Protein AF-A0A7S0Q1J3-F1 (afdb_monomer_lite)

Secondary structure (DSSP, 8-state):
----GGG----TTS-----SSPPTT-S-SSSTTSPPP--HHHHHTT---TT--S-SS-HHHHHHHHHHHHHHTT----TT--EEEEETHHHHHHHHHHHHSTTT-SEEEEESPPPPTTHHHHHHT-GGGTT-EE--B--TT-SSS-TT-S---

Foldseek 3Di:
DDDPCQVVFDDVVNDDQDALFDAVPAQLHQDPPHDWDDTPQCVVVVNTDSSDRGHPDDPLVVVVVVVVVCVVVVPDDDQQAAEQEAEAVSLQVQLVNCLVPQNRHQEYEYELYAHDPCSCVSQVPDPSCVRYHYHYHYDCPQQQADPVGDGGD

pLDDT: mean 77.39, std 18.59, range [25.36, 97.31]

Organism: NCBI:txid221442

Structure (mmCIF, N/CA/C/O backbone):
data_AF-A0A7S0Q1J3-F1
#
_entry.id   AF-A0A7S0Q1J3-F1
#
loop_
_atom_site.group_PDB
_atom_site.id
_atom_site.type_symbol
_atom_site.label_atom_id
_atom_site.label_alt_id
_atom_site.label_comp_id
_atom_site.label_asym_id
_atom_site.label_entity_id
_atom_site.label_seq_id
_atom_site.pdbx_PDB_ins_code
_atom_site.Cartn_x
_atom_site.Cartn_y
_atom_site.Cartn_z
_atom_site.occupancy
_atom_site.B_iso_or_equiv
_atom_site.auth_seq_id
_atom_site.auth_comp_id
_atom_site.auth_asym_id
_atom_site.auth_atom_id
_atom_site.pdbx_PDB_model_num
ATOM 1 N N . THR A 1 1 ? 4.987 25.101 4.803 1.00 33.16 1 THR A N 1
ATOM 2 C CA . THR A 1 1 ? 4.198 23.861 4.647 1.00 33.16 1 THR A CA 1
ATOM 3 C C . THR A 1 1 ? 5.173 22.711 4.692 1.00 33.16 1 THR A C 1
ATOM 5 O O . THR A 1 1 ? 6.029 22.635 3.823 1.00 33.16 1 THR A O 1
ATOM 8 N N . VAL A 1 2 ? 5.155 21.915 5.762 1.00 25.36 2 VAL A N 1
ATOM 9 C CA . VAL A 1 2 ? 6.072 20.779 5.927 1.00 25.36 2 VAL A CA 1
ATOM 10 C C . VAL A 1 2 ? 5.370 19.562 5.342 1.00 25.36 2 VAL A C 1
ATOM 12 O O . VAL A 1 2 ? 4.538 18.950 6.003 1.00 25.36 2 VAL A O 1
ATOM 15 N N . SER A 1 3 ? 5.639 19.260 4.076 1.00 27.03 3 SER A N 1
ATOM 16 C CA . SER A 1 3 ? 5.328 17.936 3.540 1.00 27.03 3 SER A CA 1
ATOM 17 C C . SER A 1 3 ? 6.392 16.970 4.068 1.00 27.03 3 SER A C 1
ATOM 19 O O . SER A 1 3 ? 7.565 17.354 4.099 1.00 27.03 3 SER A O 1
ATOM 21 N N . PRO A 1 4 ? 6.043 15.752 4.522 1.00 36.31 4 PRO A N 1
ATOM 22 C CA . PRO A 1 4 ? 7.055 14.778 4.909 1.00 36.31 4 PRO A CA 1
ATOM 23 C C . PRO A 1 4 ? 8.012 14.564 3.733 1.00 36.31 4 PRO A C 1
ATOM 25 O O . PRO A 1 4 ? 7.563 14.387 2.603 1.00 36.31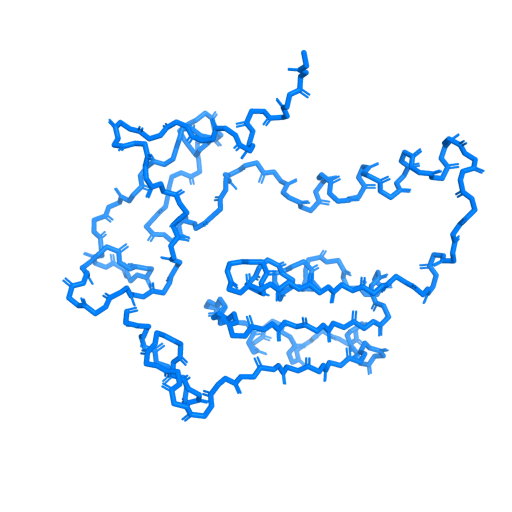 4 PRO A O 1
ATOM 28 N N . ALA A 1 5 ? 9.322 14.593 3.997 1.00 33.47 5 ALA A N 1
ATOM 29 C CA . ALA A 1 5 ? 10.359 14.433 2.974 1.00 33.47 5 ALA A CA 1
ATOM 30 C C . ALA A 1 5 ? 10.183 13.143 2.147 1.00 33.47 5 ALA A C 1
ATOM 32 O O . ALA A 1 5 ? 10.544 13.118 0.980 1.00 33.47 5 ALA A O 1
ATOM 33 N N . GLY A 1 6 ? 9.537 12.111 2.709 1.00 40.50 6 GLY A N 1
ATOM 34 C CA . GLY A 1 6 ? 9.156 10.899 1.975 1.00 40.50 6 GLY A CA 1
ATOM 35 C C . GLY A 1 6 ? 8.148 11.117 0.832 1.00 40.50 6 GLY A C 1
ATOM 36 O O . GLY A 1 6 ? 8.077 10.313 -0.078 1.00 40.50 6 GLY A O 1
ATOM 37 N N . LEU A 1 7 ? 7.382 12.210 0.803 1.00 48.97 7 LEU A N 1
ATOM 38 C CA . LEU A 1 7 ? 6.547 12.553 -0.364 1.00 48.97 7 LEU A CA 1
ATOM 39 C C . LEU A 1 7 ? 7.299 13.399 -1.403 1.00 48.97 7 LEU A C 1
ATOM 41 O O . LEU A 1 7 ? 6.781 13.632 -2.491 1.00 48.97 7 LEU A O 1
ATOM 45 N N . ALA A 1 8 ? 8.497 13.872 -1.056 1.00 53.66 8 ALA A N 1
ATOM 46 C CA . ALA A 1 8 ? 9.374 14.680 -1.892 1.00 53.66 8 ALA A CA 1
ATOM 47 C C . ALA A 1 8 ? 10.687 13.924 -2.152 1.00 53.66 8 ALA A C 1
ATOM 49 O O . ALA A 1 8 ? 11.773 14.449 -1.914 1.00 53.66 8 ALA A O 1
ATOM 50 N N . GLU A 1 9 ? 10.571 12.671 -2.607 1.00 62.22 9 GLU A N 1
ATOM 51 C CA . GLU A 1 9 ? 11.684 11.939 -3.220 1.00 62.22 9 GLU A CA 1
ATOM 52 C C . GLU A 1 9 ? 12.237 12.780 -4.374 1.00 62.22 9 GLU A C 1
ATOM 54 O O . GLU A 1 9 ? 11.591 12.946 -5.411 1.00 62.22 9 GLU A O 1
ATOM 59 N N . ASN A 1 10 ? 13.421 13.355 -4.175 1.00 54.31 10 ASN A N 1
ATOM 6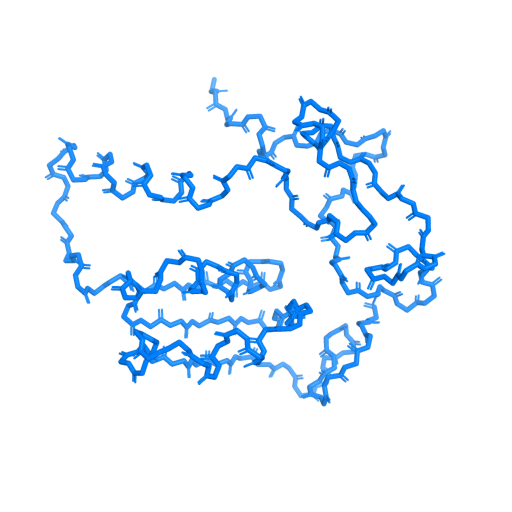0 C CA . ASN A 1 10 ? 14.147 14.018 -5.238 1.00 54.31 10 ASN A CA 1
ATOM 61 C C . ASN A 1 10 ? 14.986 12.966 -5.932 1.00 54.31 10 ASN A C 1
ATOM 63 O O . ASN A 1 10 ? 15.988 12.496 -5.408 1.00 54.31 10 ASN A O 1
ATOM 67 N N . THR A 1 11 ? 14.602 12.621 -7.147 1.00 54.78 11 THR A N 1
ATOM 68 C CA . THR A 1 11 ? 15.518 11.921 -8.033 1.00 54.78 11 THR A CA 1
ATOM 69 C C . THR A 1 11 ? 16.238 12.942 -8.900 1.00 54.78 11 THR A C 1
ATOM 71 O O . THR A 1 11 ? 15.661 13.988 -9.219 1.00 54.78 11 THR A O 1
ATOM 74 N N . PRO A 1 12 ? 17.480 12.672 -9.339 1.00 49.28 12 PRO A N 1
ATOM 75 C CA . PRO A 1 12 ? 18.209 13.568 -10.241 1.00 49.28 12 PRO A CA 1
ATOM 76 C C . PRO A 1 12 ? 17.433 13.928 -11.524 1.00 49.28 12 PRO A C 1
ATOM 78 O O . PRO A 1 12 ? 17.738 14.922 -12.178 1.00 49.28 12 PRO A O 1
ATOM 81 N N . THR A 1 13 ? 16.429 13.125 -11.887 1.00 52.06 13 THR A N 1
ATOM 82 C CA . THR A 1 13 ? 15.582 13.262 -13.077 1.00 52.06 13 THR A CA 1
ATOM 83 C C . THR A 1 13 ? 14.198 13.858 -12.805 1.00 52.06 13 THR A C 1
ATOM 85 O O . THR A 1 13 ? 13.513 14.209 -13.766 1.00 52.06 13 THR A O 1
ATOM 88 N N . GLY A 1 14 ? 13.771 13.990 -11.543 1.00 46.12 14 GLY A N 1
ATOM 89 C CA . GLY A 1 14 ? 12.481 14.578 -11.160 1.00 46.12 14 GLY A CA 1
ATOM 90 C C . GLY A 1 14 ? 11.244 13.817 -11.660 1.00 46.12 14 GLY A C 1
ATOM 91 O O . GLY A 1 14 ? 10.211 14.440 -11.902 1.00 46.12 14 GLY A O 1
ATOM 92 N N . ARG A 1 15 ? 11.336 12.496 -11.884 1.00 50.00 15 ARG A N 1
ATOM 93 C CA . ARG A 1 15 ? 10.282 11.702 -12.553 1.00 50.00 15 ARG A CA 1
ATOM 94 C C . ARG A 1 15 ? 9.985 10.339 -11.921 1.00 50.00 15 ARG A C 1
ATOM 96 O O . ARG A 1 15 ? 9.735 9.406 -12.663 1.00 50.00 15 ARG A O 1
ATOM 103 N N . ASP A 1 16 ? 9.996 10.149 -10.608 1.00 51.06 16 ASP A N 1
ATOM 104 C CA . ASP A 1 16 ? 10.031 8.758 -10.121 1.00 51.06 16 ASP A CA 1
ATOM 105 C C . ASP A 1 16 ? 8.986 8.445 -9.054 1.00 51.06 16 ASP A C 1
ATOM 107 O O . ASP A 1 16 ? 9.270 8.263 -7.876 1.00 51.06 16 ASP A O 1
ATOM 111 N N . THR A 1 17 ? 7.750 8.261 -9.522 1.00 49.59 17 THR A N 1
ATOM 112 C CA . THR A 1 17 ? 6.984 7.120 -9.012 1.00 49.59 17 THR A CA 1
ATOM 113 C C . THR A 1 17 ? 7.638 5.878 -9.611 1.00 49.59 17 THR A C 1
ATOM 115 O O . THR A 1 17 ? 7.556 5.640 -10.814 1.00 49.59 17 THR A O 1
ATOM 118 N N . THR A 1 18 ? 8.382 5.128 -8.802 1.00 52.19 18 THR A N 1
ATOM 119 C CA . THR A 1 18 ? 8.975 3.876 -9.268 1.00 52.19 18 THR A CA 1
ATOM 120 C C . THR A 1 18 ? 7.908 2.795 -9.282 1.00 52.19 18 THR A C 1
ATOM 122 O O . THR A 1 18 ? 7.139 2.621 -8.339 1.00 52.19 18 THR A O 1
ATOM 125 N N . TRP A 1 19 ? 7.820 2.085 -10.396 1.00 50.50 19 TRP A N 1
ATOM 126 C CA . TRP A 1 19 ? 6.989 0.900 -10.516 1.00 50.50 19 TRP A CA 1
ATOM 127 C C . TRP A 1 19 ? 7.877 -0.276 -10.105 1.00 50.50 19 TRP A C 1
ATOM 129 O O . TRP A 1 19 ? 8.932 -0.480 -10.704 1.00 50.50 19 TRP A O 1
ATOM 139 N N . SER A 1 20 ? 7.515 -1.052 -9.074 1.00 48.91 20 SER A N 1
ATOM 140 C CA . SER A 1 20 ? 8.271 -2.290 -8.763 1.00 48.91 20 SER A CA 1
ATOM 141 C C . SER A 1 20 ? 8.083 -3.368 -9.832 1.00 48.91 20 SER A C 1
ATOM 143 O O . SER A 1 20 ? 8.746 -4.405 -9.790 1.00 48.91 20 SER A O 1
ATOM 145 N N . VAL A 1 21 ? 7.171 -3.133 -10.769 1.00 46.78 21 VAL A N 1
ATOM 146 C CA . VAL A 1 21 ? 6.867 -3.990 -11.903 1.00 46.78 21 VAL A CA 1
ATOM 147 C C . VAL A 1 21 ? 7.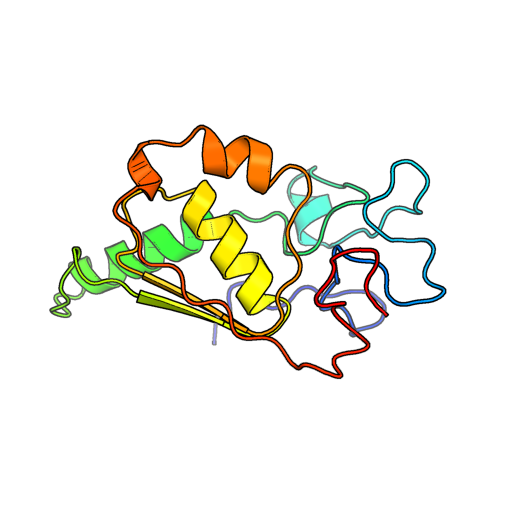419 -3.365 -13.178 1.00 46.78 21 VAL A C 1
ATOM 149 O O . VAL A 1 21 ? 7.499 -2.145 -13.300 1.00 46.78 21 VAL A O 1
ATOM 152 N N . ALA A 1 22 ? 7.910 -4.210 -14.086 1.00 43.75 22 ALA A N 1
ATOM 153 C CA . ALA A 1 22 ? 8.672 -3.763 -15.247 1.00 43.75 22 ALA A CA 1
ATOM 154 C C . ALA A 1 22 ? 7.802 -2.832 -16.065 1.00 43.75 22 ALA A C 1
ATOM 156 O O . ALA A 1 22 ? 6.723 -3.260 -16.395 1.00 43.75 22 ALA A O 1
ATOM 157 N N . ALA A 1 23 ? 8.195 -1.628 -16.444 1.00 43.28 23 ALA A N 1
ATOM 158 C CA . ALA A 1 23 ? 7.615 -1.117 -17.685 1.00 43.28 23 ALA A CA 1
ATOM 159 C C . ALA A 1 23 ? 8.254 -1.903 -18.855 1.00 43.28 23 ALA A C 1
ATOM 161 O O . ALA A 1 23 ? 9.401 -2.354 -18.741 1.00 43.28 23 ALA A O 1
ATOM 162 N N . GLU A 1 24 ? 7.540 -2.136 -19.953 1.00 40.97 24 GLU A N 1
ATOM 163 C CA . GLU A 1 24 ? 7.997 -2.955 -21.075 1.00 40.97 24 GLU A CA 1
ATOM 164 C C . GLU A 1 24 ? 9.265 -2.324 -21.650 1.00 40.97 24 GLU A C 1
ATOM 166 O O . GLU A 1 24 ? 9.332 -1.128 -21.930 1.00 40.97 24 GLU A O 1
ATOM 171 N N . GLY A 1 25 ? 10.322 -3.128 -21.771 1.00 43.41 25 GLY A N 1
ATOM 172 C CA . GLY A 1 25 ? 11.636 -2.651 -22.206 1.00 43.41 25 GLY A CA 1
ATOM 173 C C . GLY A 1 25 ? 12.513 -2.052 -21.100 1.00 43.41 25 GLY A C 1
ATOM 174 O O . GLY A 1 25 ? 13.682 -1.762 -21.363 1.00 43.41 25 GLY A O 1
ATOM 175 N N . ARG A 1 26 ? 12.029 -1.922 -19.856 1.00 46.75 26 ARG A N 1
ATOM 176 C CA . ARG A 1 26 ? 12.882 -1.562 -18.714 1.00 46.75 26 ARG A CA 1
ATOM 177 C C . ARG A 1 26 ? 13.576 -2.790 -18.129 1.00 46.75 26 ARG A C 1
ATOM 179 O O . ARG A 1 26 ? 12.965 -3.822 -17.863 1.00 46.75 26 ARG A O 1
ATOM 186 N N . THR A 1 27 ? 14.881 -2.670 -17.904 1.00 48.22 27 THR A N 1
ATOM 187 C CA . THR A 1 27 ? 15.722 -3.723 -17.311 1.00 48.22 27 THR A CA 1
ATOM 188 C C . THR A 1 27 ? 15.920 -3.554 -15.804 1.00 48.22 27 THR A C 1
ATOM 190 O O . THR A 1 27 ? 16.506 -4.433 -15.181 1.00 48.22 27 THR A O 1
ATOM 193 N N . ASP A 1 28 ? 15.409 -2.466 -15.220 1.00 49.31 28 ASP A N 1
ATOM 194 C CA . ASP A 1 28 ? 15.575 -2.030 -13.822 1.00 49.31 28 ASP A CA 1
ATOM 195 C C . ASP A 1 28 ? 14.409 -2.430 -12.891 1.00 49.31 28 ASP A C 1
ATOM 197 O O . ASP A 1 28 ? 14.198 -1.856 -11.827 1.00 49.31 28 ASP A O 1
ATOM 201 N N . VAL A 1 29 ? 13.645 -3.433 -13.311 1.00 56.25 29 VAL A N 1
ATOM 202 C CA . VAL A 1 29 ? 12.540 -4.055 -12.568 1.00 56.25 29 VAL A CA 1
ATOM 203 C C . VAL A 1 29 ? 13.044 -4.735 -11.299 1.00 56.25 29 VAL A C 1
ATOM 205 O O . VAL A 1 29 ? 14.183 -5.178 -11.289 1.00 56.25 29 VAL A O 1
ATOM 208 N N . CYS A 1 30 ? 12.201 -4.984 -10.290 1.00 59.66 30 CYS A N 1
ATOM 209 C CA . CYS A 1 30 ? 12.518 -5.903 -9.186 1.00 59.66 30 CYS A CA 1
ATOM 210 C C . CYS A 1 30 ? 12.817 -7.342 -9.680 1.00 59.66 30 CYS A C 1
ATOM 212 O O . CYS A 1 30 ? 12.001 -8.260 -9.617 1.00 59.66 30 CYS A O 1
ATOM 214 N N . LYS A 1 31 ? 14.029 -7.537 -10.193 1.00 55.03 31 LYS A N 1
ATOM 215 C CA . LYS A 1 31 ? 14.639 -8.764 -10.694 1.00 55.03 31 LYS A CA 1
ATOM 216 C C . LYS A 1 31 ? 16.064 -8.774 -10.156 1.00 55.03 31 LYS A C 1
ATOM 218 O O . LYS A 1 31 ? 16.717 -7.737 -10.060 1.00 55.03 31 LYS A O 1
ATOM 223 N N . ARG A 1 32 ? 16.587 -9.955 -9.819 1.00 51.25 32 ARG A N 1
ATOM 224 C CA . ARG A 1 32 ? 17.927 -10.093 -9.211 1.00 51.25 32 ARG A CA 1
ATOM 225 C C . ARG A 1 32 ? 19.046 -9.438 -10.047 1.00 51.25 32 ARG A C 1
ATOM 227 O O . ARG A 1 32 ? 20.070 -9.067 -9.492 1.00 51.25 32 ARG A O 1
ATOM 234 N N . THR A 1 33 ? 18.846 -9.298 -11.357 1.00 52.81 33 THR A N 1
ATOM 235 C CA . THR A 1 33 ? 19.821 -8.782 -12.332 1.00 52.81 33 THR A CA 1
ATOM 236 C C . THR A 1 33 ? 19.608 -7.322 -12.737 1.00 52.81 33 THR A C 1
ATOM 238 O O . THR A 1 33 ? 20.339 -6.828 -13.591 1.00 52.81 33 THR A O 1
ATOM 241 N N . ALA A 1 34 ? 18.599 -6.646 -12.193 1.00 57.94 34 ALA A N 1
ATOM 242 C CA . ALA A 1 34 ? 18.291 -5.267 -12.547 1.00 57.94 34 ALA A CA 1
ATOM 243 C C . ALA A 1 34 ? 19.312 -4.269 -11.979 1.00 57.94 34 ALA A C 1
ATOM 245 O O . ALA A 1 34 ? 19.788 -4.478 -10.858 1.00 57.94 34 ALA A O 1
ATOM 246 N N . PRO A 1 35 ? 19.653 -3.185 -12.705 1.00 57.53 35 PRO A N 1
ATOM 247 C CA . PRO A 1 35 ? 20.417 -2.087 -12.132 1.00 57.53 35 PRO A CA 1
ATOM 248 C C . PRO A 1 35 ? 19.650 -1.448 -10.970 1.00 57.53 35 PRO A C 1
ATOM 250 O O . PRO A 1 35 ? 18.427 -1.328 -10.988 1.00 57.53 35 PRO A O 1
ATOM 253 N N . GLN A 1 36 ? 20.396 -1.069 -9.938 1.00 57.44 36 GLN A N 1
ATOM 254 C CA . GLN A 1 36 ? 19.852 -0.551 -8.693 1.00 57.44 36 GLN A CA 1
ATOM 255 C C . GLN A 1 36 ? 19.288 0.856 -8.904 1.00 57.44 36 GLN A C 1
ATOM 257 O O . GLN A 1 36 ? 20.032 1.784 -9.220 1.00 57.44 36 GLN A O 1
ATOM 262 N N . PHE A 1 37 ? 17.983 1.023 -8.697 1.00 63.09 37 PHE A N 1
ATOM 263 C CA . PHE A 1 37 ? 17.394 2.346 -8.544 1.00 63.09 37 PHE A CA 1
ATOM 264 C C . PHE A 1 37 ? 17.610 2.840 -7.111 1.00 63.09 37 PHE A C 1
ATOM 266 O O . PHE A 1 37 ? 17.271 2.148 -6.146 1.00 63.09 37 PHE A O 1
ATOM 273 N N . VAL A 1 38 ? 18.189 4.031 -6.959 1.00 70.44 38 VAL A N 1
ATOM 274 C CA . VAL A 1 38 ? 18.579 4.570 -5.651 1.00 70.44 38 VAL A CA 1
ATOM 275 C C . VAL A 1 38 ? 17.738 5.797 -5.330 1.00 70.44 38 VAL A C 1
ATOM 277 O O . VAL A 1 38 ? 17.998 6.887 -5.824 1.00 70.44 38 VAL A O 1
ATOM 280 N N . MET A 1 39 ? 16.729 5.591 -4.487 1.00 74.50 39 MET A N 1
ATOM 281 C CA . MET A 1 39 ? 15.963 6.658 -3.844 1.00 74.50 39 MET A CA 1
ATOM 282 C C . MET A 1 39 ? 16.770 7.305 -2.713 1.00 74.50 39 MET A C 1
ATOM 284 O O . MET A 1 39 ? 17.501 6.612 -1.994 1.00 74.50 39 MET A O 1
ATOM 288 N N . ASP A 1 40 ? 16.602 8.611 -2.506 1.00 78.56 40 ASP A N 1
ATOM 289 C CA . ASP A 1 40 ? 17.332 9.365 -1.477 1.00 78.56 40 ASP A CA 1
ATOM 290 C C . ASP A 1 40 ? 17.049 8.800 -0.082 1.00 78.56 40 ASP A C 1
ATOM 292 O O . ASP A 1 40 ? 17.968 8.547 0.705 1.00 78.56 40 ASP A O 1
ATOM 296 N N . SER A 1 41 ? 15.777 8.507 0.204 1.00 79.25 41 SER A N 1
ATOM 297 C CA . SER A 1 41 ? 15.370 7.901 1.475 1.00 79.25 41 SER A CA 1
ATOM 298 C C . SER A 1 41 ? 16.046 6.551 1.715 1.00 79.25 41 SER A C 1
ATOM 300 O O . SER A 1 41 ? 16.372 6.207 2.851 1.00 79.25 41 SER A O 1
ATOM 302 N N . CYS A 1 42 ? 16.298 5.784 0.656 1.00 79.69 42 CYS A N 1
ATOM 303 C CA . CYS A 1 42 ? 16.940 4.478 0.725 1.00 79.69 42 CYS A CA 1
ATOM 304 C C . CYS A 1 42 ? 18.437 4.578 0.973 1.00 79.69 42 CYS A C 1
ATOM 306 O O . CYS A 1 42 ? 18.984 3.726 1.669 1.00 79.69 42 CYS A O 1
ATOM 308 N N . THR A 1 43 ? 19.084 5.630 0.475 1.00 83.00 43 THR A N 1
ATOM 309 C CA . THR A 1 43 ? 20.466 5.950 0.844 1.00 83.00 43 THR A CA 1
ATOM 310 C C . THR A 1 43 ? 20.544 6.353 2.312 1.00 83.00 43 THR A C 1
ATOM 312 O O . THR A 1 43 ? 21.324 5.776 3.063 1.00 83.00 43 THR A O 1
ATOM 315 N N . ILE A 1 44 ? 19.683 7.280 2.749 1.00 84.00 44 ILE A N 1
ATOM 316 C CA . ILE A 1 44 ? 19.658 7.791 4.131 1.00 84.00 44 ILE A CA 1
ATOM 317 C C . ILE A 1 44 ? 19.388 6.673 5.143 1.00 84.00 44 ILE A C 1
ATOM 319 O O . ILE A 1 44 ? 19.959 6.664 6.229 1.00 84.00 44 ILE A O 1
ATOM 323 N N . THR A 1 45 ? 18.497 5.743 4.806 1.00 83.06 45 THR A N 1
ATOM 324 C CA . THR A 1 45 ? 18.117 4.631 5.690 1.00 83.06 45 THR A CA 1
ATOM 325 C C . THR A 1 45 ? 18.972 3.378 5.505 1.00 83.06 45 THR A C 1
ATOM 327 O O . THR A 1 45 ? 18.693 2.377 6.162 1.00 83.06 45 THR A O 1
ATOM 330 N N . GLU A 1 46 ? 19.980 3.414 4.625 1.00 86.38 46 GLU A N 1
ATOM 331 C CA . GLU A 1 46 ? 20.850 2.276 4.284 1.00 86.38 46 GLU A CA 1
ATOM 332 C C . GLU A 1 46 ? 20.069 1.032 3.797 1.00 86.38 46 GLU A C 1
ATOM 334 O O . GLU A 1 46 ? 20.411 -0.115 4.083 1.00 86.38 46 GLU A O 1
ATOM 339 N N . ARG A 1 47 ? 18.984 1.252 3.042 1.00 77.56 47 ARG A N 1
ATOM 340 C CA . ARG A 1 47 ? 18.048 0.226 2.533 1.00 77.56 47 ARG A CA 1
ATOM 341 C C . ARG A 1 47 ? 17.974 0.201 1.012 1.00 77.56 47 ARG A C 1
ATOM 343 O O . ARG A 1 47 ? 16.911 0.032 0.414 1.00 77.56 47 ARG A O 1
ATOM 350 N N . VAL A 1 48 ? 19.102 0.407 0.350 1.00 77.75 48 VAL A N 1
ATOM 351 C CA . VAL A 1 48 ? 19.132 0.418 -1.112 1.00 77.75 48 VAL A CA 1
ATOM 352 C C . VAL A 1 48 ? 18.916 -1.000 -1.658 1.00 77.75 48 VAL A C 1
ATOM 354 O O . VAL A 1 48 ? 19.604 -1.941 -1.272 1.00 77.75 48 VAL A O 1
ATOM 357 N N . SER A 1 49 ? 17.967 -1.163 -2.577 1.00 73.44 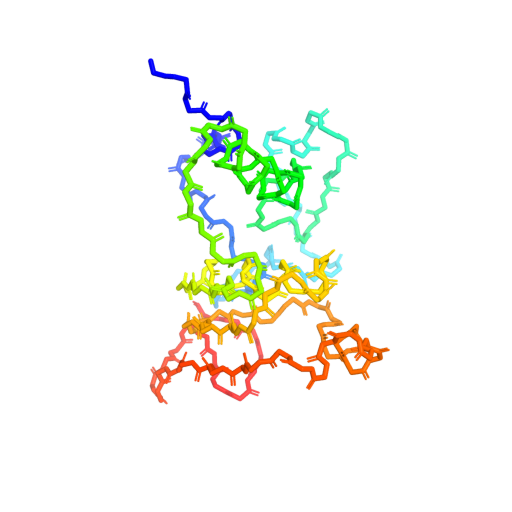49 SER A N 1
ATOM 358 C CA . SER A 1 49 ? 17.593 -2.441 -3.181 1.00 73.44 49 SER A CA 1
ATOM 359 C C . SER A 1 49 ? 17.051 -2.228 -4.590 1.00 73.44 49 SER A C 1
ATOM 361 O O . SER A 1 49 ? 16.379 -1.237 -4.865 1.00 73.44 49 SER A O 1
ATOM 363 N N . ASN A 1 50 ? 17.272 -3.211 -5.462 1.00 68.81 50 ASN A N 1
ATOM 364 C CA . ASN A 1 50 ? 16.755 -3.234 -6.837 1.00 68.81 50 ASN A CA 1
ATOM 365 C C . ASN A 1 50 ? 15.223 -3.391 -6.896 1.00 68.81 50 ASN A C 1
ATOM 367 O O . ASN A 1 50 ? 14.641 -3.415 -7.971 1.00 68.81 50 ASN A O 1
ATOM 371 N N . CYS A 1 51 ? 14.576 -3.554 -5.742 1.00 69.81 51 CYS A N 1
ATOM 372 C CA . CYS A 1 51 ? 13.131 -3.707 -5.602 1.00 69.81 51 CYS A CA 1
ATOM 373 C C . CYS A 1 51 ? 12.467 -2.524 -4.893 1.00 69.81 51 CYS A C 1
ATOM 375 O O . CYS A 1 51 ? 11.296 -2.612 -4.524 1.00 69.81 51 CYS A O 1
ATOM 377 N N . ASN A 1 52 ? 13.211 -1.445 -4.651 1.00 73.94 52 ASN A N 1
ATOM 378 C CA . ASN A 1 52 ? 12.665 -0.246 -4.038 1.00 73.94 52 ASN A CA 1
ATOM 379 C C . ASN A 1 52 ? 11.660 0.414 -4.997 1.00 73.94 52 ASN A C 1
ATOM 381 O O . ASN A 1 52 ? 11.989 0.688 -6.146 1.00 73.94 52 ASN A O 1
ATOM 385 N N . TRP A 1 53 ? 10.435 0.632 -4.518 1.00 74.75 53 TRP A N 1
ATOM 386 C CA . TRP A 1 53 ? 9.295 1.111 -5.322 1.00 74.75 53 TRP A CA 1
ATOM 387 C C . TRP A 1 53 ? 8.479 2.232 -4.663 1.00 74.75 53 TRP A C 1
ATOM 389 O O . TRP A 1 53 ? 7.632 2.877 -5.272 1.00 74.75 53 TRP A O 1
ATOM 399 N N . ALA A 1 54 ? 8.728 2.428 -3.377 1.00 77.94 54 ALA A N 1
ATOM 400 C CA . ALA A 1 54 ? 8.267 3.526 -2.554 1.00 77.94 54 ALA A CA 1
ATOM 401 C C . ALA A 1 54 ? 9.434 3.894 -1.637 1.00 77.94 54 ALA A C 1
ATOM 403 O O . ALA A 1 54 ? 10.414 3.144 -1.547 1.00 77.94 54 ALA A O 1
ATOM 404 N N . THR A 1 55 ? 9.336 5.031 -0.954 1.00 77.06 55 THR A N 1
ATOM 405 C CA . THR A 1 55 ? 10.418 5.486 -0.076 1.00 77.06 55 THR A CA 1
ATOM 406 C C . THR A 1 55 ? 10.821 4.409 0.922 1.00 77.06 55 THR A C 1
ATOM 408 O O . THR A 1 55 ? 9.999 3.612 1.369 1.00 77.06 55 THR A O 1
ATOM 411 N N . CYS A 1 56 ? 12.083 4.399 1.334 1.00 79.69 56 CYS A N 1
ATOM 412 C CA . CYS A 1 56 ? 12.557 3.462 2.347 1.00 79.69 56 CYS A CA 1
ATOM 413 C C . CYS A 1 56 ? 12.219 3.879 3.787 1.00 79.69 56 CYS A C 1
ATOM 415 O O . CYS A 1 56 ? 12.600 3.188 4.745 1.00 79.69 56 CYS A O 1
ATOM 417 N N . TYR A 1 57 ? 11.482 4.982 3.956 1.00 84.25 57 TYR A N 1
ATOM 418 C CA . TYR A 1 57 ? 10.813 5.289 5.212 1.00 84.25 57 TYR A CA 1
ATOM 419 C C . TYR A 1 57 ? 9.644 4.326 5.453 1.00 84.25 57 TYR A C 1
ATOM 421 O O . TYR A 1 57 ? 9.184 3.607 4.573 1.00 84.25 57 TYR A O 1
ATOM 429 N N . SER A 1 58 ? 9.181 4.249 6.699 1.00 87.50 58 SER A N 1
ATOM 430 C CA . SER A 1 58 ? 8.130 3.299 7.063 1.00 87.50 58 SER A CA 1
ATOM 431 C C . SER A 1 58 ? 6.743 3.875 6.780 1.00 87.50 58 SER A C 1
ATOM 433 O O . SER A 1 58 ? 6.169 4.546 7.638 1.00 87.50 58 SER A O 1
ATOM 435 N N . ASP A 1 59 ? 6.167 3.547 5.622 1.00 87.94 59 ASP A N 1
ATOM 436 C CA . ASP A 1 59 ? 4.768 3.881 5.303 1.00 87.94 59 ASP A CA 1
ATOM 437 C C . ASP A 1 59 ? 3.788 3.274 6.318 1.00 87.94 59 ASP A C 1
ATOM 439 O O . ASP A 1 59 ? 2.789 3.884 6.689 1.00 87.94 59 ASP A O 1
ATOM 443 N N . VAL A 1 60 ? 4.116 2.099 6.864 1.00 90.94 60 VAL A N 1
ATOM 444 C CA . VAL A 1 60 ? 3.352 1.465 7.951 1.00 90.94 60 VAL A CA 1
ATOM 445 C C . VAL A 1 60 ? 3.325 2.355 9.190 1.00 90.94 60 VAL A C 1
ATOM 447 O O . VAL A 1 60 ? 2.281 2.510 9.824 1.00 90.94 60 VAL A O 1
ATOM 450 N N . HIS A 1 61 ? 4.474 2.924 9.564 1.00 91.31 61 HIS A N 1
ATOM 451 C CA . HIS A 1 61 ? 4.542 3.844 10.693 1.00 91.31 61 HIS A CA 1
ATOM 452 C C . HIS A 1 61 ? 3.770 5.126 10.388 1.00 91.31 61 HIS A C 1
ATOM 454 O O . HIS A 1 61 ? 2.977 5.550 11.219 1.00 91.31 61 HIS A O 1
ATOM 460 N N . PHE A 1 62 ? 3.927 5.688 9.189 1.00 92.00 62 PHE A N 1
ATOM 461 C CA . PHE A 1 62 ? 3.202 6.883 8.767 1.00 92.00 62 PHE A CA 1
ATOM 462 C C . PHE A 1 62 ? 1.678 6.714 8.873 1.00 92.00 62 PHE A C 1
ATOM 464 O O . PHE A 1 62 ? 1.017 7.525 9.519 1.00 92.00 62 PHE A O 1
ATOM 471 N N . ILE A 1 63 ? 1.123 5.627 8.328 1.00 94.44 63 ILE A N 1
ATOM 472 C CA . ILE A 1 63 ? -0.320 5.357 8.392 1.00 94.44 63 ILE A CA 1
ATOM 473 C C . ILE A 1 63 ? -0.784 5.124 9.835 1.00 94.44 63 ILE A C 1
ATOM 475 O O . ILE A 1 63 ? -1.810 5.672 10.238 1.00 94.44 63 ILE A O 1
ATOM 479 N N . LYS A 1 64 ? -0.026 4.376 10.649 1.00 94.88 64 LYS A N 1
ATOM 480 C CA . LYS A 1 64 ? -0.337 4.214 12.083 1.00 94.88 64 LYS A CA 1
ATOM 481 C C . LYS A 1 64 ? -0.368 5.555 12.812 1.00 94.88 64 LYS A C 1
ATOM 483 O O . LYS A 1 64 ? -1.275 5.781 13.608 1.00 94.88 64 LYS A O 1
ATOM 488 N N . THR A 1 65 ? 0.587 6.432 12.519 1.00 95.62 65 THR A N 1
ATOM 489 C CA . THR A 1 65 ? 0.663 7.768 13.110 1.00 95.62 65 THR A CA 1
ATOM 490 C C . THR A 1 65 ? -0.521 8.626 12.685 1.00 95.62 65 THR A C 1
ATOM 492 O O . THR A 1 65 ? -1.120 9.249 13.548 1.00 95.62 65 THR A O 1
ATOM 495 N N . ILE A 1 66 ? -0.945 8.602 11.414 1.00 94.50 66 ILE A N 1
ATOM 496 C CA . ILE A 1 66 ? -2.166 9.310 10.987 1.00 94.50 66 ILE A CA 1
ATOM 497 C C . ILE A 1 66 ? -3.378 8.837 11.793 1.00 94.50 66 ILE A C 1
ATOM 499 O O . ILE A 1 66 ? -4.099 9.663 12.347 1.00 94.50 66 ILE A O 1
ATOM 503 N N . LEU A 1 67 ? -3.602 7.522 11.882 1.00 95.44 67 LEU A N 1
ATOM 504 C CA . LEU A 1 67 ? -4.752 6.972 12.607 1.00 95.44 67 LEU A CA 1
ATOM 505 C C . LEU A 1 67 ? -4.723 7.352 14.095 1.00 95.44 67 LEU A C 1
ATOM 507 O O . LEU A 1 67 ? -5.756 7.722 14.651 1.00 95.44 67 LEU A O 1
ATOM 511 N N . ALA A 1 68 ? -3.544 7.303 14.721 1.00 95.25 68 ALA A N 1
ATOM 512 C CA . ALA A 1 68 ? -3.356 7.734 16.103 1.00 95.25 68 ALA A CA 1
ATOM 513 C C . ALA A 1 68 ? -3.626 9.237 16.270 1.00 95.25 68 ALA A C 1
ATOM 515 O O . ALA A 1 68 ? -4.404 9.619 17.137 1.00 95.25 68 ALA A O 1
ATOM 516 N N . SER A 1 69 ? -3.075 10.083 15.397 1.00 95.94 69 SER A N 1
ATOM 517 C CA . SER A 1 69 ? -3.263 11.535 15.456 1.00 95.94 69 SER A CA 1
ATOM 518 C C . SER A 1 69 ? -4.715 11.957 15.231 1.00 95.94 69 SER A C 1
ATOM 520 O O . SER A 1 69 ? -5.173 12.900 15.869 1.00 95.94 69 SER A O 1
ATOM 522 N N . LEU A 1 70 ? -5.469 11.263 14.370 1.00 95.69 70 LEU A N 1
ATOM 523 C CA . LEU A 1 70 ? -6.910 11.501 14.220 1.00 95.69 70 LEU A CA 1
ATOM 524 C C . LEU A 1 70 ? -7.659 11.211 15.528 1.00 95.69 70 LEU A C 1
ATOM 526 O O . LEU A 1 70 ? -8.508 12.002 15.939 1.00 95.69 70 LEU A O 1
ATOM 530 N N . ALA A 1 71 ? -7.320 10.106 16.198 1.00 93.56 71 ALA A N 1
ATOM 531 C CA . ALA A 1 71 ? -7.926 9.737 17.473 1.00 93.56 71 ALA A CA 1
ATOM 532 C C . ALA A 1 71 ? -7.548 10.724 18.592 1.00 93.56 71 ALA A C 1
ATOM 534 O O . ALA A 1 71 ? -8.417 11.162 19.344 1.00 93.56 71 ALA A O 1
ATOM 535 N N . GLU A 1 72 ? -6.277 11.124 18.670 1.00 96.06 72 GLU A N 1
ATOM 536 C CA . GLU A 1 72 ? -5.768 12.116 19.629 1.00 96.06 72 GLU A CA 1
ATOM 537 C C . GLU A 1 72 ? -6.400 13.497 19.431 1.00 96.06 72 GLU A C 1
ATOM 539 O O . GLU A 1 72 ? -6.719 14.179 20.403 1.00 96.06 72 GLU A O 1
ATOM 544 N N . ALA A 1 73 ? -6.644 13.892 18.180 1.00 97.06 73 ALA A N 1
ATOM 545 C CA . ALA A 1 73 ? -7.357 15.121 17.845 1.00 97.06 73 ALA A CA 1
ATOM 546 C C . ALA A 1 73 ? -8.859 15.067 18.192 1.00 97.06 73 ALA A C 1
ATOM 548 O O . ALA A 1 73 ? 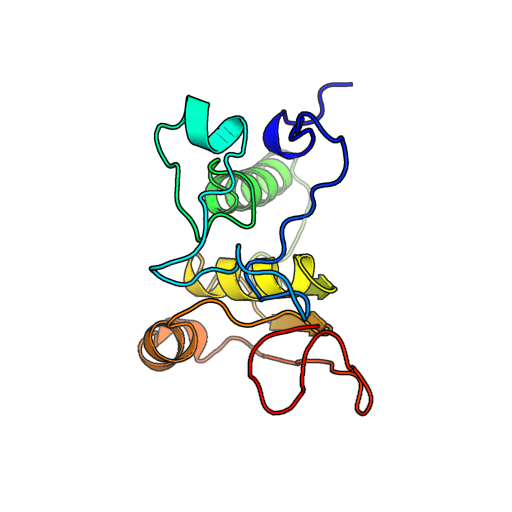-9.571 16.047 17.974 1.00 97.06 73 ALA A O 1
ATOM 549 N N . GLY A 1 74 ? -9.359 13.936 18.704 1.00 95.50 74 GLY A N 1
ATOM 550 C CA . GLY A 1 74 ? -10.765 13.743 19.043 1.00 95.50 74 GLY A CA 1
ATOM 551 C C . GLY A 1 74 ? -11.680 13.676 17.821 1.00 95.50 74 GLY A C 1
ATOM 552 O O . GLY A 1 74 ? -12.883 13.893 17.956 1.00 95.50 74 GLY A O 1
ATOM 553 N N . ILE A 1 75 ? -11.136 13.398 16.629 1.00 96.31 75 ILE A N 1
ATOM 554 C CA . ILE A 1 75 ? -11.928 13.228 15.410 1.00 96.31 75 ILE A CA 1
ATOM 555 C C . ILE A 1 75 ? -12.596 11.850 15.494 1.00 96.31 75 ILE A C 1
ATOM 557 O O . ILE A 1 75 ? -11.894 10.838 15.507 1.00 96.31 75 ILE A O 1
ATOM 561 N N . PRO A 1 76 ? -13.935 11.766 15.566 1.00 93.31 76 PRO A N 1
ATOM 562 C CA . PRO A 1 76 ? -14.612 10.489 15.709 1.00 93.31 76 PRO A CA 1
ATOM 563 C C . PRO A 1 76 ? -14.566 9.715 14.388 1.00 93.31 76 PRO A C 1
ATOM 565 O O . PRO A 1 76 ? -15.084 10.165 13.367 1.00 93.31 76 PRO A O 1
ATOM 568 N N . PHE A 1 77 ? -13.991 8.518 14.419 1.00 95.38 77 PHE A N 1
ATOM 569 C CA . PHE A 1 77 ? -14.086 7.535 13.345 1.00 95.38 77 PHE A CA 1
ATOM 570 C C . PHE A 1 77 ? -14.198 6.136 13.946 1.00 95.38 77 PHE A C 1
ATOM 572 O O . PHE A 1 77 ? -13.795 5.891 15.083 1.00 95.38 77 PHE A O 1
ATOM 579 N N . ASP A 1 78 ? -14.772 5.210 13.185 1.00 95.50 78 ASP A N 1
ATOM 580 C CA . ASP A 1 78 ? -14.888 3.826 13.619 1.00 95.50 78 ASP A CA 1
ATOM 581 C C . ASP A 1 78 ? -13.607 3.064 13.271 1.00 95.50 78 ASP A C 1
ATOM 583 O O . ASP A 1 78 ? -13.333 2.769 12.105 1.00 95.50 78 ASP A O 1
ATOM 587 N N . THR A 1 79 ? -12.826 2.729 14.295 1.00 92.94 79 THR A N 1
ATOM 588 C CA . THR A 1 79 ? -11.562 1.997 14.156 1.00 92.94 79 THR A CA 1
ATOM 589 C C . THR A 1 79 ? -11.737 0.584 13.595 1.00 92.94 79 THR A C 1
ATOM 591 O O . THR A 1 79 ? -10.762 0.003 13.128 1.00 92.94 79 THR A O 1
ATOM 594 N N . HIS A 1 80 ? -12.961 0.044 13.586 1.00 93.75 80 HIS A N 1
ATOM 595 C CA . HIS A 1 80 ? -13.290 -1.261 13.007 1.00 93.75 80 HIS A CA 1
ATOM 596 C C . HIS A 1 80 ? -13.804 -1.164 11.564 1.00 93.75 80 HIS A C 1
ATOM 598 O O . HIS A 1 80 ? -14.011 -2.194 10.927 1.00 93.75 80 HIS A O 1
ATOM 604 N N . ARG A 1 81 ? -14.024 0.047 11.031 1.00 95.62 81 ARG A N 1
ATOM 605 C CA . ARG A 1 81 ? -14.512 0.294 9.659 1.00 95.62 81 ARG A CA 1
ATOM 606 C C . ARG A 1 81 ? -13.580 1.224 8.888 1.00 95.62 81 ARG A C 1
ATOM 608 O O . ARG A 1 81 ? -14.000 2.199 8.269 1.00 95.62 81 ARG A O 1
ATOM 615 N N . ILE A 1 82 ? -12.290 0.909 8.929 1.00 97.12 82 ILE A N 1
ATOM 616 C CA . ILE A 1 82 ? -11.282 1.595 8.121 1.00 97.12 82 ILE A CA 1
ATOM 617 C C . ILE A 1 82 ? -11.195 0.884 6.768 1.00 97.12 82 ILE A C 1
ATOM 619 O O . ILE A 1 82 ? -10.889 -0.307 6.702 1.00 97.12 82 ILE A O 1
ATOM 623 N N . HIS A 1 83 ? -11.463 1.618 5.692 1.00 97.31 83 HIS A N 1
ATOM 624 C CA . HIS A 1 83 ? -11.444 1.109 4.323 1.00 97.31 83 HIS A CA 1
ATOM 625 C C . HIS A 1 83 ? -10.276 1.732 3.565 1.00 97.31 83 HIS A C 1
ATOM 627 O O . HIS A 1 83 ? -10.068 2.943 3.632 1.00 97.31 83 HIS A O 1
ATOM 633 N N . LEU A 1 84 ? -9.516 0.907 2.852 1.00 96.81 84 LEU A N 1
ATOM 634 C CA . LEU A 1 84 ? -8.333 1.339 2.119 1.00 96.81 84 LEU A CA 1
ATOM 635 C C . LEU A 1 84 ? -8.568 1.184 0.617 1.00 96.81 84 LEU A C 1
ATOM 637 O O . LEU A 1 84 ? -8.964 0.125 0.144 1.00 96.81 84 LEU A O 1
ATOM 641 N N . ALA A 1 85 ? -8.324 2.244 -0.139 1.00 96.19 85 ALA A N 1
ATOM 642 C CA . ALA A 1 85 ? -8.406 2.227 -1.589 1.00 96.19 85 ALA A CA 1
ATOM 643 C C . ALA A 1 85 ? -7.191 2.939 -2.167 1.00 96.19 85 ALA A C 1
ATOM 645 O O . ALA A 1 85 ? -6.673 3.892 -1.582 1.00 96.19 85 ALA A O 1
ATOM 646 N N . GLY A 1 86 ? -6.760 2.488 -3.334 1.00 94.12 86 GLY A N 1
ATOM 647 C CA . GLY A 1 86 ? -5.611 3.066 -4.000 1.00 94.12 86 GLY A CA 1
ATOM 648 C C . GLY A 1 86 ? -5.578 2.687 -5.465 1.00 94.12 86 GLY A C 1
ATOM 649 O O . GLY A 1 86 ? -6.100 1.650 -5.861 1.00 94.12 86 GLY A O 1
ATOM 650 N N . VAL A 1 87 ? -4.964 3.549 -6.265 1.00 91.44 87 VAL A N 1
ATOM 651 C CA . VAL A 1 87 ? -4.911 3.432 -7.722 1.00 91.44 87 VAL A CA 1
ATOM 652 C C . VAL A 1 87 ? -3.461 3.282 -8.154 1.00 91.44 87 VAL A C 1
ATOM 654 O O . VAL A 1 87 ? -2.613 4.019 -7.647 1.00 91.44 87 VAL A O 1
ATOM 657 N N . SER A 1 88 ? -3.162 2.358 -9.074 1.00 86.56 88 SER A N 1
ATOM 658 C CA . SER A 1 88 ? -1.804 2.147 -9.595 1.00 86.56 88 SER A CA 1
ATOM 659 C C . SER A 1 88 ? -0.831 1.852 -8.430 1.00 86.56 88 SER A C 1
ATOM 661 O O . SER A 1 88 ? -1.083 0.918 -7.665 1.00 86.56 88 SER A O 1
ATOM 663 N N . ASN A 1 89 ? 0.213 2.649 -8.195 1.00 81.25 89 ASN A N 1
ATOM 664 C CA . ASN A 1 89 ? 1.126 2.505 -7.055 1.00 81.25 89 ASN A CA 1
ATOM 665 C C . ASN A 1 89 ? 0.411 2.634 -5.702 1.00 81.25 89 ASN A C 1
ATOM 667 O O . ASN A 1 89 ? 0.815 2.010 -4.724 1.00 81.25 89 ASN A O 1
ATOM 671 N N . GLY A 1 90 ? -0.693 3.382 -5.636 1.00 88.19 90 GLY A N 1
ATOM 672 C CA . GLY A 1 90 ? -1.565 3.401 -4.462 1.00 88.19 90 GLY A CA 1
ATOM 673 C C . GLY A 1 90 ? -2.274 2.063 -4.240 1.00 88.19 90 GLY A C 1
ATOM 674 O O . GLY A 1 90 ? -2.499 1.672 -3.096 1.00 88.19 90 GLY A O 1
ATOM 675 N N . GLY A 1 91 ? -2.601 1.335 -5.311 1.00 90.62 91 GLY A N 1
ATOM 676 C CA . GLY A 1 91 ? -3.117 -0.034 -5.236 1.00 90.62 91 GLY A CA 1
ATOM 677 C C . GLY A 1 91 ? -2.060 -0.986 -4.676 1.00 90.62 91 GLY A C 1
ATOM 678 O O . GLY A 1 91 ? -2.336 -1.710 -3.724 1.00 90.62 91 GLY A O 1
ATOM 679 N N . MET A 1 92 ? -0.818 -0.871 -5.161 1.00 87.38 92 MET A N 1
ATOM 680 C CA . MET A 1 92 ? 0.335 -1.620 -4.635 1.00 87.38 92 MET A CA 1
ATOM 681 C C . MET A 1 92 ? 0.583 -1.330 -3.150 1.00 87.38 92 MET A C 1
ATOM 683 O O . MET A 1 92 ? 0.793 -2.243 -2.352 1.00 87.38 92 MET A O 1
ATOM 687 N N . LEU A 1 93 ? 0.516 -0.055 -2.757 1.00 89.81 93 LEU A N 1
ATOM 688 C CA . LEU A 1 93 ? 0.633 0.364 -1.362 1.00 89.81 93 LEU A CA 1
ATOM 689 C C . LEU A 1 93 ? -0.506 -0.177 -0.510 1.00 89.81 93 LEU A C 1
ATOM 691 O O . LEU A 1 93 ? -0.270 -0.599 0.619 1.00 89.81 93 LEU A O 1
ATOM 695 N N . SER A 1 94 ? -1.721 -0.213 -1.051 1.00 93.31 94 SER A N 1
ATOM 696 C CA . SER A 1 94 ? -2.869 -0.787 -0.355 1.00 93.31 94 SER A CA 1
ATOM 697 C C . SER A 1 94 ? -2.630 -2.269 -0.056 1.00 93.31 94 SER A C 1
ATOM 699 O O . SER A 1 94 ? -2.722 -2.695 1.098 1.00 93.31 94 SER A O 1
ATOM 701 N N . ASP A 1 95 ? -2.209 -3.024 -1.070 1.00 90.19 95 ASP A N 1
ATOM 702 C CA . ASP A 1 95 ? -1.825 -4.430 -0.954 1.00 90.19 95 ASP A CA 1
ATOM 703 C C . ASP A 1 95 ? -0.672 -4.646 0.045 1.00 90.19 95 ASP A C 1
ATOM 705 O O . ASP A 1 95 ? -0.717 -5.551 0.882 1.00 90.19 95 ASP A O 1
ATOM 709 N N . TYR A 1 96 ? 0.350 -3.793 0.027 1.00 90.50 96 TYR A N 1
ATOM 710 C CA . TYR A 1 96 ? 1.438 -3.835 1.003 1.00 90.50 96 TYR A CA 1
ATOM 711 C C . TYR A 1 96 ? 0.942 -3.601 2.437 1.00 90.50 96 TYR A C 1
ATOM 713 O O . TYR A 1 96 ? 1.243 -4.389 3.341 1.00 90.50 96 TYR A O 1
ATOM 721 N N . LEU A 1 97 ? 0.166 -2.537 2.655 1.00 93.06 97 LEU A N 1
ATOM 722 C CA . LEU A 1 97 ? -0.294 -2.125 3.978 1.00 93.06 97 LEU A CA 1
ATOM 723 C C . LEU A 1 97 ? -1.189 -3.180 4.625 1.00 93.06 97 LEU A C 1
ATOM 725 O O . LEU A 1 97 ? -1.022 -3.425 5.818 1.00 93.06 97 LEU A O 1
ATOM 729 N N . GLN A 1 98 ? -2.071 -3.862 3.882 1.00 92.56 98 GLN A N 1
ATOM 730 C CA . GLN A 1 98 ? -2.873 -4.940 4.480 1.00 92.56 98 GLN A CA 1
ATOM 731 C C . GLN A 1 98 ? -2.007 -6.073 5.037 1.00 92.56 98 GLN A C 1
ATOM 733 O O . GLN A 1 98 ? -2.281 -6.576 6.126 1.00 92.56 98 GLN A O 1
ATOM 738 N N . LEU A 1 99 ? -0.926 -6.445 4.341 1.00 90.38 99 LEU A N 1
ATOM 739 C CA . LEU A 1 99 ? -0.033 -7.510 4.794 1.00 90.38 99 LEU A CA 1
ATOM 740 C C . LEU A 1 99 ? 0.761 -7.086 6.035 1.00 90.38 99 LEU A C 1
ATOM 742 O O . LEU A 1 99 ? 1.043 -7.920 6.894 1.00 90.38 99 LEU A O 1
ATOM 746 N N . GLN A 1 100 ? 1.124 -5.804 6.132 1.00 92.00 100 GLN A N 1
ATOM 747 C CA . GLN A 1 100 ? 1.897 -5.264 7.256 1.00 92.00 100 GLN A CA 1
ATOM 748 C C . GLN A 1 100 ? 1.040 -4.851 8.461 1.00 92.00 100 GLN A C 1
ATOM 750 O O . GLN A 1 100 ? 1.542 -4.772 9.585 1.00 92.00 100 GLN A O 1
ATOM 755 N N . MET A 1 101 ? -0.245 -4.575 8.246 1.00 94.19 101 MET A N 1
ATOM 756 C CA . MET A 1 101 ? -1.198 -4.120 9.261 1.00 94.19 101 MET A CA 1
ATOM 757 C C . MET A 1 101 ? -2.443 -5.022 9.286 1.00 94.19 101 MET A C 1
ATOM 759 O O . MET A 1 101 ? -3.570 -4.544 9.125 1.00 94.19 101 MET A O 1
ATOM 763 N N . PRO A 1 102 ? -2.273 -6.345 9.468 1.00 92.94 102 PRO A N 1
ATOM 764 C CA . PRO A 1 102 ? -3.391 -7.265 9.362 1.00 92.94 102 PRO A CA 1
ATOM 765 C C . PRO A 1 102 ? -4.385 -7.052 10.510 1.00 92.94 102 PRO A C 1
ATOM 767 O O . PRO A 1 102 ? -3.997 -6.944 11.677 1.00 92.94 102 PRO A O 1
ATOM 770 N N . GLY A 1 103 ? -5.672 -7.006 10.166 1.00 92.69 103 GLY A N 1
ATOM 771 C CA . GLY A 1 103 ? -6.762 -6.685 11.089 1.00 92.69 103 GLY A CA 1
ATOM 772 C C . GLY A 1 103 ? -7.018 -5.186 11.289 1.00 92.69 103 GLY A C 1
ATOM 773 O O . GLY A 1 103 ? -7.946 -4.843 12.012 1.00 92.69 103 GLY A O 1
ATOM 774 N N . THR A 1 104 ? -6.241 -4.288 10.669 1.00 95.31 104 THR A N 1
ATOM 775 C CA . THR A 1 104 ? -6.523 -2.841 10.719 1.00 95.31 104 THR A CA 1
ATOM 776 C C . THR A 1 104 ? -7.608 -2.418 9.730 1.00 95.31 104 THR A C 1
ATOM 778 O O . THR A 1 104 ? -8.422 -1.558 10.052 1.00 95.31 104 THR A O 1
ATOM 781 N N . PHE A 1 105 ? -7.628 -3.004 8.532 1.00 96.62 105 PHE A N 1
ATOM 782 C CA . PHE A 1 105 ? -8.555 -2.611 7.471 1.00 96.62 105 PHE A CA 1
ATOM 783 C C . PHE A 1 105 ? -9.722 -3.595 7.363 1.00 96.62 105 PHE A C 1
ATOM 785 O O . PHE A 1 105 ? -9.524 -4.810 7.274 1.00 96.62 105 PHE A O 1
ATOM 792 N N . ALA A 1 106 ? -10.939 -3.053 7.329 1.00 96.94 106 ALA A N 1
ATOM 793 C CA . ALA A 1 106 ? -12.171 -3.808 7.124 1.00 96.94 106 ALA A CA 1
ATOM 794 C C . ALA A 1 106 ? -12.341 -4.223 5.657 1.00 96.94 106 ALA A C 1
ATOM 796 O O . ALA A 1 106 ? -12.828 -5.317 5.362 1.00 96.94 106 ALA A O 1
ATOM 797 N N . SER A 1 107 ? -11.918 -3.364 4.724 1.00 97.06 107 SER A N 1
ATOM 798 C CA . SER A 1 107 ? -11.875 -3.715 3.308 1.00 97.06 107 SER A CA 1
ATOM 799 C C . SER A 1 107 ? -10.772 -3.005 2.539 1.00 97.06 107 SER A C 1
ATOM 801 O O . SER A 1 107 ? -10.298 -1.938 2.939 1.00 97.06 107 SER A O 1
ATOM 803 N N . LEU A 1 108 ? -10.426 -3.595 1.397 1.00 96.31 108 LEU A N 1
ATOM 804 C CA . LEU A 1 108 ? -9.509 -3.050 0.414 1.00 96.31 108 LEU A CA 1
ATOM 805 C C . LEU A 1 108 ? -10.149 -2.940 -0.971 1.00 96.31 108 LEU A C 1
ATOM 807 O O . LEU A 1 108 ? -10.897 -3.821 -1.400 1.00 96.31 108 LEU A O 1
ATOM 811 N N . THR A 1 109 ? -9.821 -1.863 -1.682 1.00 97.31 109 THR A N 1
ATOM 812 C CA . THR A 1 109 ? -10.210 -1.645 -3.080 1.00 97.31 109 THR A CA 1
ATOM 813 C C . THR A 1 109 ? -9.031 -1.111 -3.900 1.00 97.31 109 THR A C 1
ATOM 815 O O . THR A 1 109 ? -8.958 0.093 -4.168 1.00 97.31 109 THR A O 1
ATOM 818 N N . PRO A 1 110 ? -8.068 -1.972 -4.275 1.00 94.12 110 PRO A N 1
ATOM 819 C CA . PRO A 1 110 ? -6.996 -1.587 -5.180 1.00 94.12 110 PRO A CA 1
ATOM 820 C C . PRO A 1 110 ? -7.503 -1.527 -6.628 1.00 94.12 110 PRO A C 1
ATOM 822 O O . PRO A 1 110 ? -8.239 -2.401 -7.087 1.00 94.12 110 PRO A O 1
ATOM 825 N N . TRP A 1 111 ? -7.096 -0.489 -7.350 1.00 94.06 111 TRP A N 1
ATOM 826 C CA . TRP A 1 111 ? -7.349 -0.302 -8.778 1.00 94.06 111 TRP A CA 1
ATOM 827 C C . TRP A 1 111 ? -6.043 -0.487 -9.540 1.00 94.06 111 TRP A C 1
ATOM 829 O O . TRP A 1 111 ? -5.122 0.309 -9.338 1.00 94.06 111 TRP A O 1
ATOM 839 N N . TYR A 1 112 ? -5.979 -1.525 -10.382 1.00 89.00 112 TYR A N 1
ATOM 840 C CA . TYR A 1 112 ? -4.845 -1.870 -11.252 1.00 89.00 112 TYR A CA 1
ATOM 841 C C . TYR A 1 112 ? -3.483 -1.623 -10.580 1.00 89.00 112 TYR A C 1
ATOM 843 O O . TYR A 1 112 ? -2.602 -0.947 -11.104 1.00 89.00 112 TYR A O 1
ATOM 851 N N . GLY A 1 113 ? -3.336 -2.139 -9.357 1.00 83.81 113 GLY A N 1
ATOM 852 C CA . GLY A 1 113 ? -2.073 -2.176 -8.630 1.00 83.81 113 GLY A CA 1
ATOM 853 C C . GLY A 1 113 ? -1.382 -3.508 -8.877 1.00 83.81 113 GLY A C 1
ATOM 854 O O . GLY A 1 113 ? -2.018 -4.558 -8.814 1.00 83.81 113 GLY A O 1
ATOM 855 N N . ALA A 1 114 ? -0.085 -3.481 -9.160 1.00 79.88 114 ALA A N 1
ATOM 856 C CA . ALA A 1 114 ? 0.679 -4.712 -9.231 1.00 79.88 114 ALA A CA 1
ATOM 857 C C . ALA A 1 114 ? 0.899 -5.353 -7.854 1.00 79.88 114 ALA A C 1
ATOM 859 O O . ALA A 1 114 ? 1.156 -4.684 -6.853 1.00 79.88 114 ALA A O 1
ATOM 860 N N . TYR A 1 115 ? 0.901 -6.682 -7.825 1.00 79.75 115 TYR A N 1
ATOM 861 C CA . TYR A 1 115 ? 1.253 -7.426 -6.624 1.00 79.75 115 TYR A CA 1
ATOM 862 C C . TYR A 1 115 ? 2.765 -7.427 -6.390 1.00 79.75 115 TYR A C 1
ATOM 864 O O . TYR A 1 115 ? 3.554 -7.693 -7.297 1.00 79.75 115 TYR A O 1
ATOM 872 N N . LEU A 1 116 ? 3.172 -7.187 -5.141 1.00 77.00 116 LEU A N 1
ATOM 873 C CA . LEU A 1 116 ? 4.566 -7.335 -4.725 1.00 77.00 116 LEU A CA 1
ATOM 874 C C . LEU A 1 116 ? 4.994 -8.812 -4.740 1.00 77.00 116 LEU A C 1
ATOM 876 O O . LEU A 1 116 ? 4.177 -9.723 -4.571 1.00 77.00 116 LEU A O 1
ATOM 880 N N . LEU A 1 117 ? 6.299 -9.059 -4.875 1.00 73.88 117 LEU A N 1
ATOM 881 C CA . LEU A 1 117 ? 6.847 -10.415 -4.790 1.00 73.88 117 LEU A CA 1
ATOM 882 C C . LEU A 1 117 ? 6.417 -11.107 -3.487 1.00 73.88 117 LEU A C 1
ATOM 884 O O . LEU A 1 117 ? 6.457 -10.516 -2.405 1.00 73.88 117 LEU A O 1
ATOM 888 N N . HIS A 1 118 ? 6.035 -12.382 -3.602 1.00 74.69 118 HIS A N 1
ATOM 889 C CA . HIS A 1 118 ? 5.552 -13.217 -2.494 1.00 74.69 118 HIS A CA 1
ATOM 890 C C . HIS A 1 118 ? 4.264 -12.720 -1.816 1.00 74.69 118 HIS A C 1
ATOM 892 O O . HIS A 1 118 ? 3.970 -13.129 -0.691 1.00 74.69 118 HIS A O 1
ATOM 898 N N . TYR A 1 119 ? 3.477 -11.857 -2.471 1.00 80.06 119 TYR A N 1
ATOM 899 C CA . TYR A 1 119 ? 2.207 -11.382 -1.917 1.00 80.06 119 TYR A CA 1
ATOM 900 C C . TYR A 1 119 ? 1.266 -12.540 -1.552 1.00 80.06 119 TYR A C 1
ATOM 902 O O . TYR A 1 119 ? 0.767 -12.585 -0.429 1.00 80.06 119 TYR A O 1
ATOM 910 N N . LEU A 1 120 ? 1.081 -13.513 -2.454 1.00 77.81 120 LEU A N 1
ATOM 911 C CA . LEU A 1 120 ? 0.223 -14.678 -2.200 1.00 77.81 120 LEU A CA 1
ATOM 912 C C . LEU A 1 120 ? 0.758 -15.562 -1.069 1.00 77.81 120 LEU A C 1
ATOM 914 O O . LEU A 1 120 ? -0.022 -15.991 -0.221 1.00 77.81 120 LEU A O 1
ATOM 918 N N . ASP A 1 121 ? 2.073 -15.785 -1.006 1.00 80.06 121 ASP A N 1
ATOM 919 C CA . ASP A 1 121 ? 2.696 -16.588 0.054 1.00 80.06 121 ASP A CA 1
ATOM 920 C C . ASP A 1 121 ? 2.440 -15.960 1.432 1.00 80.06 121 ASP A C 1
ATOM 922 O O . ASP A 1 121 ? 2.028 -16.636 2.373 1.00 80.06 121 ASP A O 1
ATOM 926 N N . LYS A 1 122 ? 2.619 -14.638 1.541 1.00 77.25 122 LYS A N 1
ATOM 927 C CA . LYS A 1 122 ? 2.404 -13.890 2.787 1.00 77.25 122 LYS A CA 1
ATOM 928 C C . LYS A 1 122 ? 0.926 -13.722 3.134 1.00 77.25 122 LYS A C 1
ATOM 930 O O . LYS A 1 122 ? 0.577 -13.743 4.311 1.00 77.25 122 LYS A O 1
ATOM 935 N N . GLY A 1 123 ? 0.069 -13.530 2.135 1.00 80.94 123 GLY A N 1
ATOM 936 C CA . GLY A 1 123 ? -1.368 -13.339 2.320 1.00 80.94 123 GLY A CA 1
ATOM 937 C C . GLY A 1 123 ? -2.080 -14.627 2.725 1.00 80.94 123 GLY A C 1
ATOM 938 O O . GLY A 1 123 ? -2.802 -14.641 3.718 1.00 80.94 123 GLY A O 1
ATOM 939 N N . SER A 1 124 ? -1.826 -15.725 2.008 1.00 77.75 124 SER A N 1
ATOM 940 C CA . SER A 1 124 ? -2.483 -17.025 2.235 1.00 77.75 124 SER A CA 1
ATOM 941 C C . SER A 1 124 ? -2.207 -17.623 3.616 1.00 77.75 124 SER A C 1
ATOM 943 O O . SER A 1 124 ? -3.030 -18.366 4.145 1.00 77.75 124 SER A O 1
ATOM 945 N N . GLN A 1 125 ? -1.075 -17.273 4.227 1.00 78.88 125 GLN A N 1
ATOM 946 C CA . GLN A 1 125 ? -0.672 -17.757 5.548 1.00 78.88 125 GLN A CA 1
ATOM 947 C C . GLN A 1 125 ? -1.168 -16.867 6.698 1.00 78.88 125 GLN A C 1
ATOM 949 O O . GLN A 1 125 ? -1.024 -17.227 7.868 1.00 78.88 125 GLN A O 1
ATOM 954 N N . ASN A 1 126 ? -1.748 -15.701 6.403 1.00 84.69 126 ASN A N 1
ATOM 955 C CA . ASN A 1 126 ? -2.108 -14.719 7.416 1.00 84.69 126 ASN A CA 1
ATOM 956 C C . ASN A 1 126 ? -3.591 -14.818 7.796 1.00 84.69 126 ASN A C 1
ATOM 958 O O . ASN A 1 126 ? -4.454 -14.159 7.217 1.00 84.69 126 ASN A O 1
ATOM 962 N N . SER A 1 127 ? -3.881 -15.602 8.838 1.00 87.06 127 SER A N 1
ATOM 963 C CA . SER A 1 127 ? -5.247 -15.818 9.340 1.00 87.06 127 SER A CA 1
ATOM 964 C C . SER A 1 127 ? -5.971 -14.538 9.769 1.00 87.06 127 SER A C 1
ATOM 966 O O . SER A 1 127 ? -7.196 -14.515 9.806 1.00 87.06 127 SER A O 1
ATOM 968 N N . LYS A 1 128 ? -5.248 -13.448 10.053 1.00 87.69 128 LYS A N 1
ATOM 969 C CA . LYS A 1 128 ? -5.848 -12.154 10.408 1.00 87.69 128 LYS A CA 1
ATOM 970 C C . LYS A 1 128 ? -6.437 -11.404 9.208 1.00 87.69 128 LYS A C 1
ATOM 972 O O . LYS A 1 128 ? -7.149 -10.430 9.419 1.00 87.69 128 LYS A O 1
ATOM 977 N N . LEU A 1 129 ? -6.161 -11.840 7.977 1.00 88.69 129 LEU A N 1
ATOM 978 C CA . LEU A 1 129 ? -6.748 -11.270 6.758 1.00 88.69 129 LEU A CA 1
ATOM 979 C C . LEU A 1 129 ? -8.085 -11.915 6.379 1.00 88.69 129 LEU A C 1
ATOM 981 O O . LEU A 1 129 ? -8.781 -11.391 5.518 1.00 88.69 129 LEU A O 1
ATOM 985 N N . VAL A 1 130 ? -8.475 -13.020 7.029 1.00 86.44 130 VAL A N 1
ATOM 986 C CA . VAL A 1 130 ? -9.688 -13.788 6.680 1.00 86.44 130 VAL A CA 1
ATOM 987 C C . VAL A 1 130 ? -10.979 -12.963 6.758 1.00 86.44 130 VAL A C 1
ATOM 989 O O . VAL A 1 130 ? -11.947 -13.268 6.071 1.00 86.44 130 VAL A O 1
ATOM 992 N N . ASN A 1 131 ? -10.984 -11.905 7.574 1.00 88.00 131 ASN A N 1
ATOM 993 C CA . ASN A 1 131 ? -12.135 -11.023 7.772 1.00 88.00 131 ASN A CA 1
ATOM 994 C C . ASN A 1 131 ? -12.043 -9.711 6.975 1.00 88.00 131 ASN A C 1
ATOM 996 O O . ASN A 1 131 ? -12.907 -8.849 7.122 1.00 88.00 131 ASN A O 1
ATOM 1000 N N . THR A 1 132 ? -11.008 -9.530 6.154 1.00 93.94 132 THR A N 1
ATOM 1001 C CA . THR A 1 132 ? -10.839 -8.326 5.338 1.00 93.94 132 THR A CA 1
ATOM 1002 C C . THR A 1 132 ? -11.468 -8.552 3.966 1.00 93.94 132 THR A C 1
ATOM 1004 O O . THR A 1 132 ? -11.057 -9.435 3.217 1.00 93.94 132 THR A O 1
ATOM 1007 N N . SER A 1 133 ? -12.470 -7.743 3.616 1.00 95.81 133 SER A N 1
ATOM 1008 C CA . SER A 1 133 ? -13.090 -7.807 2.286 1.00 95.81 133 SER A CA 1
ATOM 1009 C C . SER A 1 133 ? -12.148 -7.241 1.224 1.00 95.81 133 SER A C 1
ATOM 1011 O O . SER A 1 133 ? -11.554 -6.186 1.428 1.00 95.81 133 SER A O 1
ATOM 1013 N N . TYR A 1 134 ? -12.039 -7.898 0.072 1.00 93.69 134 TYR A N 1
ATOM 1014 C CA . TYR A 1 134 ? -11.119 -7.495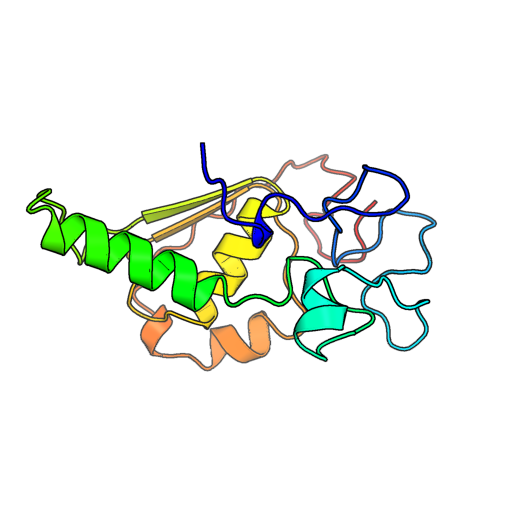 -0.991 1.00 93.69 134 TYR A CA 1
ATOM 1015 C C . TYR A 1 134 ? -11.864 -7.339 -2.318 1.00 93.69 134 TYR A C 1
ATOM 1017 O O . TYR A 1 134 ? -12.442 -8.301 -2.823 1.00 93.69 134 TYR A O 1
ATOM 1025 N N . PHE A 1 135 ? -11.858 -6.129 -2.880 1.00 95.38 135 PHE A N 1
ATOM 1026 C CA . PHE A 1 135 ? -12.485 -5.818 -4.163 1.00 95.38 135 PHE A CA 1
ATOM 1027 C C . PHE A 1 135 ? -11.467 -5.197 -5.120 1.00 95.38 135 PHE A C 1
ATOM 1029 O O . PHE A 1 135 ? -11.275 -3.985 -5.134 1.00 95.38 135 PHE A O 1
ATOM 1036 N N . ALA A 1 136 ? -10.793 -6.031 -5.911 1.00 92.38 136 ALA A N 1
ATOM 1037 C CA . ALA A 1 136 ? -9.862 -5.549 -6.926 1.00 92.38 136 ALA A CA 1
ATOM 1038 C C . ALA A 1 136 ? -10.595 -5.071 -8.181 1.00 92.38 136 ALA A C 1
ATOM 1040 O O . ALA A 1 136 ? -11.491 -5.745 -8.695 1.00 92.38 136 ALA A O 1
ATOM 1041 N N . LEU A 1 137 ? -10.166 -3.921 -8.691 1.00 93.25 137 LEU A N 1
ATOM 1042 C CA . LEU A 1 137 ? -10.663 -3.327 -9.923 1.00 93.25 137 LEU A CA 1
ATOM 1043 C C . LEU A 1 137 ? -9.556 -3.301 -10.967 1.00 93.25 137 LEU A C 1
ATOM 1045 O O . LEU A 1 137 ? -8.446 -2.852 -10.696 1.00 93.25 137 LEU A O 1
ATOM 1049 N N . HIS A 1 138 ? -9.867 -3.788 -12.168 1.00 92.25 138 HIS A N 1
ATOM 1050 C CA . HIS A 1 138 ? -8.882 -3.962 -13.228 1.00 92.25 138 HIS A CA 1
ATOM 1051 C C . HIS A 1 138 ? -9.460 -3.647 -14.603 1.00 92.25 138 HIS A C 1
ATOM 1053 O O . HIS A 1 138 ? -10.597 -4.018 -14.903 1.00 92.25 138 HIS A O 1
ATOM 1059 N N . GLY A 1 139 ? -8.676 -2.987 -15.455 1.00 90.94 139 GLY A N 1
ATOM 1060 C CA . GLY A 1 139 ? -9.058 -2.744 -16.842 1.00 90.94 139 GLY A CA 1
ATOM 1061 C C . GLY A 1 139 ? -8.892 -4.008 -17.684 1.00 90.94 139 GLY A C 1
ATOM 1062 O O . GLY A 1 139 ? -7.807 -4.572 -17.753 1.00 90.94 139 GLY A O 1
ATOM 1063 N N . ALA A 1 140 ? -9.942 -4.448 -18.383 1.00 89.75 140 ALA A N 1
ATOM 1064 C CA . ALA A 1 140 ? -9.861 -5.642 -19.238 1.00 89.75 140 ALA A CA 1
ATOM 1065 C C . ALA A 1 140 ? -8.839 -5.510 -20.389 1.00 89.75 140 ALA A C 1
ATOM 1067 O O . ALA A 1 140 ? -8.371 -6.517 -20.914 1.00 89.75 140 ALA A O 1
ATOM 1068 N N . LEU A 1 141 ? -8.515 -4.271 -20.772 1.00 90.00 141 LEU A N 1
ATOM 1069 C CA . LEU A 1 141 ? -7.543 -3.914 -21.809 1.00 90.00 141 LEU A CA 1
ATOM 1070 C C . LEU A 1 141 ? -6.334 -3.164 -21.230 1.00 90.00 141 LEU A C 1
ATOM 1072 O O . LEU A 1 141 ? -5.646 -2.463 -21.967 1.00 90.00 141 LEU A O 1
ATOM 1076 N N . ASP A 1 142 ? -6.111 -3.257 -19.918 1.00 86.19 142 ASP A N 1
ATOM 1077 C CA . ASP A 1 142 ? -4.943 -2.659 -19.280 1.00 86.19 142 ASP A CA 1
ATOM 1078 C C . ASP A 1 142 ? -3.679 -3.359 -19.793 1.00 86.19 142 ASP A C 1
ATOM 1080 O O . ASP A 1 142 ? -3.460 -4.549 -19.547 1.00 86.19 142 ASP A O 1
ATOM 1084 N N . GLN A 1 143 ? -2.900 -2.622 -20.582 1.00 82.62 143 GLN A N 1
ATOM 1085 C CA . GLN A 1 143 ? -1.616 -3.080 -21.100 1.00 82.62 143 GLN A CA 1
ATOM 1086 C C . GLN A 1 143 ? -0.500 -2.829 -20.089 1.00 82.62 143 GLN A C 1
ATOM 1088 O O . GLN A 1 143 ? 0.470 -3.569 -20.100 1.00 82.62 143 GLN A O 1
ATOM 1093 N N . THR A 1 144 ? -0.661 -1.863 -19.179 1.00 78.69 144 THR A N 1
ATOM 1094 C CA . THR A 1 144 ? 0.330 -1.545 -18.150 1.00 78.69 144 THR A CA 1
ATOM 1095 C C . THR A 1 144 ? 0.336 -2.611 -17.075 1.00 78.69 144 THR A C 1
ATOM 1097 O O . THR A 1 144 ? 1.379 -3.185 -16.833 1.00 78.69 144 THR A O 1
ATOM 1100 N N . ILE A 1 145 ? -0.787 -2.945 -16.443 1.00 82.94 145 ILE A N 1
ATOM 1101 C CA . ILE A 1 145 ? -0.837 -4.046 -15.472 1.00 82.94 145 ILE A CA 1
ATOM 1102 C C . ILE A 1 145 ? -1.623 -5.201 -16.099 1.00 82.94 145 ILE A C 1
ATOM 1104 O O . ILE A 1 145 ? -2.844 -5.115 -16.206 1.00 82.94 145 ILE A O 1
ATOM 1108 N N . PRO A 1 146 ? -0.986 -6.308 -16.516 1.00 77.00 146 PRO A N 1
ATOM 1109 C CA . PRO A 1 146 ? -1.712 -7.400 -17.149 1.00 77.00 146 PRO A CA 1
ATOM 1110 C C . PRO A 1 146 ? -2.640 -8.115 -16.161 1.00 77.00 146 PRO A C 1
ATOM 1112 O O . PRO A 1 146 ? -2.206 -8.607 -15.120 1.00 77.00 146 PRO A O 1
ATOM 1115 N N . ILE A 1 147 ? -3.917 -8.277 -16.523 1.00 80.19 147 ILE A N 1
ATOM 1116 C CA . ILE A 1 147 ? -4.922 -8.955 -15.675 1.00 80.19 147 ILE A CA 1
ATOM 1117 C C . ILE A 1 147 ? -4.572 -10.420 -15.357 1.00 80.19 147 ILE A C 1
ATOM 1119 O O . ILE A 1 147 ? -5.042 -10.988 -14.375 1.00 80.19 147 ILE A O 1
ATOM 1123 N N . ARG A 1 148 ? -3.747 -11.054 -16.199 1.00 76.19 148 ARG A N 1
ATOM 1124 C CA . ARG A 1 148 ? -3.268 -12.433 -16.007 1.00 76.19 148 ARG A CA 1
ATOM 1125 C C . ARG A 1 148 ? -1.989 -12.509 -15.164 1.00 76.19 148 ARG A C 1
ATOM 1127 O O . ARG A 1 148 ? -1.433 -13.594 -15.017 1.00 76.19 148 ARG A O 1
ATOM 1134 N N . GLY A 1 149 ? -1.534 -11.379 -14.623 1.00 71.44 149 GLY A N 1
ATOM 1135 C CA . GLY A 1 149 ? -0.218 -11.234 -14.017 1.00 71.44 149 GLY A CA 1
ATOM 1136 C C . GLY A 1 149 ? 0.901 -11.189 -15.060 1.00 71.44 149 GLY A C 1
ATOM 1137 O O . GLY A 1 149 ? 0.665 -11.324 -16.262 1.00 71.44 149 GLY A O 1
ATOM 1138 N N . GLY A 1 150 ? 2.128 -11.002 -14.582 1.00 66.25 150 GLY A N 1
ATOM 1139 C CA . GLY A 1 150 ? 3.317 -10.840 -15.414 1.00 66.25 150 GLY A CA 1
ATOM 1140 C C . GLY A 1 150 ? 4.028 -9.520 -15.140 1.00 66.25 150 GLY A C 1
ATOM 1141 O O . GLY A 1 150 ? 3.704 -8.809 -14.190 1.00 66.25 150 GLY A O 1
ATOM 1142 N N . ASP A 1 151 ? 5.022 -9.232 -15.971 1.00 64.69 151 ASP A N 1
ATOM 1143 C CA . ASP A 1 151 ? 5.688 -7.935 -15.996 1.00 64.69 151 ASP A CA 1
ATOM 1144 C C . ASP A 1 151 ? 4.691 -6.862 -16.471 1.00 64.69 151 ASP A C 1
ATOM 1146 O O . ASP A 1 151 ? 3.873 -7.141 -17.350 1.00 64.69 151 ASP A O 1
ATOM 1150 N N . SER A 1 152 ? 4.729 -5.661 -15.888 1.00 64.19 152 SER A N 1
ATOM 1151 C CA . SER A 1 152 ? 3.929 -4.544 -16.402 1.00 64.19 152 SER A CA 1
ATOM 1152 C C . SER A 1 152 ? 4.458 -4.034 -17.762 1.00 64.19 152 SER A C 1
ATOM 1154 O O . SER A 1 152 ? 5.458 -4.549 -18.277 1.00 64.19 152 SER A O 1
ATOM 1156 N N . GLN A 1 153 ? 3.786 -3.050 -18.365 1.00 59.31 153 GLN A N 1
ATOM 1157 C CA . GLN A 1 153 ? 4.272 -2.314 -19.540 1.00 59.31 153 GLN A CA 1
ATOM 1158 C C . GLN A 1 153 ? 4.489 -0.830 -19.268 1.00 59.31 153 GLN A C 1
ATOM 1160 O O . GLN A 1 153 ? 3.678 -0.233 -18.526 1.00 59.31 153 GLN A O 1
#

Sequence (153 aa):
TVSPAGLAENTPTGRDTTWSVAAEGRTDVCKRTAPQFVMDSCTITERVSNCNWATCYSDVHFIKTILASLAEAGIPFDTHRIHLAGVSNGGMLSDYLQLQMPGTFASLTPWYGAYLLHYLDKGSQNSKLVNTSYFALHGALDQTIPIRGGDSQ

Radius of gyration: 16.49 Å; chains: 1; bounding box: 36×42×42 Å

InterPro domains:
  IPR003140 Phospholipase/carboxylesterase/thioesterase [PF02230] (63-149)
  IPR029058 Alpha/Beta hydrolase fold [G3DSA:3.40.50.1820] (7-152)
  IPR029058 Alpha/Beta hydrolase fold [SSF53474] (51-149)